Protein AF-A0A969L4G8-F1 (afdb_monomer)

Sequence (131 aa):
MILPHTLFGQEEKNPPKAENELELSNDSIFEKDDENYLFPFINHYAYYYDEDEYNEIKKNAAKGYLEKTYQSLYNYVMKFGPKNFQKDNYLLWRLAKMAEQLGYTGKAKAFYRLVIKHHPSGQDMSHRRPL

Radius of gyration: 28.17 Å; Cα contacts (8 Å, |Δi|>4): 99; chains: 1; bounding box: 82×66×55 Å

Secondary structure (DSSP, 8-state):
-------------PPP-----------------------TTTTT-SS---HHHHHHHHHHHHTT-HHHHHHHHHHHHTT--TTHHHHSHHHHHHHHHHHHHTT-HHHHHHHHHHHHHTS-TT--SS-----

pLDDT: mean 76.2, std 21.88, range [33.75, 97.69]

Structure (mmCIF, N/CA/C/O backbone):
data_AF-A0A969L4G8-F1
#
_entry.id   AF-A0A969L4G8-F1
#
loop_
_atom_site.group_PDB
_atom_site.id
_atom_site.type_symbol
_atom_site.label_atom_id
_atom_site.label_alt_id
_atom_site.label_comp_id
_atom_site.label_asym_id
_atom_site.label_entity_id
_atom_site.label_seq_id
_atom_site.pdbx_PDB_ins_code
_atom_site.Cartn_x
_atom_site.Cartn_y
_atom_site.Cartn_z
_atom_site.occupancy
_atom_site.B_iso_or_equiv
_atom_site.auth_seq_id
_atom_site.auth_comp_id
_atom_site.auth_asym_id
_atom_site.auth_atom_id
_atom_site.pdbx_PDB_model_num
ATOM 1 N N . MET A 1 1 ? 69.705 -54.015 14.947 1.00 39.62 1 MET A N 1
ATOM 2 C CA . MET A 1 1 ? 69.863 -52.570 15.235 1.00 39.62 1 MET A CA 1
ATOM 3 C C . MET A 1 1 ? 68.835 -52.242 16.314 1.00 39.62 1 MET A C 1
ATOM 5 O O . MET A 1 1 ? 67.664 -52.439 16.043 1.00 39.62 1 MET A O 1
ATOM 9 N N . ILE A 1 2 ? 69.189 -52.271 17.604 1.00 37.97 2 ILE A N 1
ATOM 10 C CA . ILE A 1 2 ? 69.700 -51.170 18.461 1.00 37.97 2 ILE A CA 1
ATOM 11 C C . ILE A 1 2 ? 68.723 -49.966 18.528 1.00 37.97 2 ILE A C 1
ATOM 13 O O . ILE A 1 2 ? 68.453 -49.346 17.507 1.00 37.97 2 ILE A O 1
ATOM 17 N N . LEU A 1 3 ? 68.208 -49.733 19.751 1.00 40.62 3 LEU A N 1
ATOM 18 C CA . LEU A 1 3 ? 67.239 -48.743 20.306 1.00 40.62 3 LEU A CA 1
ATOM 19 C C . LEU A 1 3 ? 67.791 -47.278 20.277 1.00 40.62 3 LEU A C 1
ATOM 21 O O . LEU A 1 3 ? 68.879 -47.140 19.717 1.00 40.62 3 LEU A O 1
ATOM 25 N N . PRO A 1 4 ? 67.247 -46.205 20.939 1.00 57.62 4 PRO A N 1
ATOM 26 C CA . PRO A 1 4 ? 66.004 -45.952 21.731 1.00 57.62 4 PRO A CA 1
ATOM 27 C C . PRO A 1 4 ? 65.342 -44.543 21.485 1.00 57.62 4 PRO A C 1
ATOM 29 O O . PRO A 1 4 ? 65.847 -43.748 20.704 1.00 57.62 4 PRO A O 1
ATOM 32 N N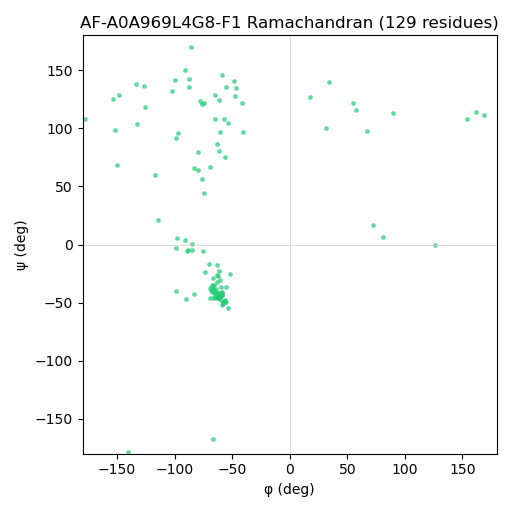 . HIS A 1 5 ? 64.229 -44.186 22.160 1.00 46.78 5 HIS A N 1
ATOM 33 C CA . HIS A 1 5 ? 64.174 -43.066 23.144 1.00 46.78 5 HIS A CA 1
ATOM 34 C C . HIS A 1 5 ? 62.778 -42.901 23.810 1.00 46.78 5 HIS A C 1
ATOM 36 O O . HIS A 1 5 ? 61.775 -42.563 23.198 1.00 46.78 5 HIS A O 1
ATOM 42 N N . THR A 1 6 ? 62.751 -43.290 25.081 1.00 48.50 6 THR A N 1
ATOM 43 C CA . THR A 1 6 ? 62.253 -42.652 26.317 1.00 48.50 6 THR A CA 1
ATOM 44 C C . THR A 1 6 ? 61.256 -41.466 26.311 1.00 48.50 6 THR A C 1
ATOM 46 O O . THR A 1 6 ? 61.553 -40.406 25.780 1.00 48.50 6 THR A O 1
ATOM 49 N N . LEU A 1 7 ? 60.163 -41.690 27.074 1.00 39.91 7 LEU A N 1
ATOM 50 C CA . LEU A 1 7 ? 59.369 -40.860 28.022 1.00 39.91 7 LEU A CA 1
ATOM 51 C C . LEU A 1 7 ? 59.157 -39.343 27.830 1.00 39.91 7 LEU A C 1
ATOM 53 O O . LEU A 1 7 ? 60.105 -38.597 27.648 1.00 39.91 7 LEU A O 1
ATOM 57 N N . PHE A 1 8 ? 57.918 -38.917 28.131 1.00 41.38 8 PHE A N 1
ATOM 58 C CA . PHE A 1 8 ? 57.451 -37.927 29.144 1.00 41.38 8 PHE A CA 1
ATOM 59 C C . PHE A 1 8 ? 56.021 -37.530 28.697 1.00 41.38 8 PHE A C 1
ATOM 61 O O . PHE A 1 8 ? 55.841 -37.088 27.573 1.00 41.38 8 PHE A O 1
ATOM 68 N N . GLY A 1 9 ? 54.922 -37.823 29.397 1.00 33.75 9 GLY A N 1
ATOM 69 C CA . GLY A 1 9 ? 54.601 -37.425 30.764 1.00 33.75 9 GLY A CA 1
ATOM 70 C C . GLY A 1 9 ? 53.867 -36.077 30.736 1.00 33.75 9 GLY A C 1
ATOM 71 O O . GLY A 1 9 ? 54.492 -35.097 30.359 1.00 33.75 9 GLY A O 1
ATOM 72 N N . GLN A 1 10 ? 52.580 -36.058 31.116 1.00 44.78 10 GLN A N 1
ATOM 73 C CA . GLN A 1 10 ? 51.889 -35.097 32.010 1.00 44.78 10 GLN A CA 1
ATOM 74 C C . GLN A 1 10 ? 50.382 -35.024 31.687 1.00 44.78 10 GLN A C 1
ATOM 76 O O . GLN A 1 10 ? 49.953 -34.496 30.666 1.00 44.78 10 GLN A O 1
ATOM 81 N N . GLU A 1 11 ? 49.591 -35.587 32.598 1.00 50.38 11 GLU A N 1
ATOM 82 C CA . GLU A 1 11 ? 48.168 -35.319 32.785 1.00 50.38 11 GLU A CA 1
ATOM 83 C C . GLU A 1 11 ? 48.041 -33.963 33.489 1.00 50.38 11 GLU A C 1
ATOM 85 O O . GLU A 1 11 ? 48.568 -33.802 34.590 1.00 50.38 11 GLU A O 1
ATOM 90 N N . GLU A 1 12 ? 47.352 -32.989 32.885 1.00 44.91 12 GLU A N 1
ATOM 91 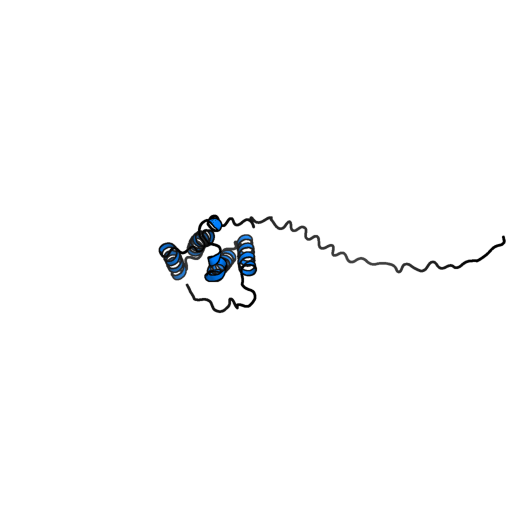C CA . GLU A 1 12 ? 46.972 -31.760 33.586 1.00 44.91 12 GLU A CA 1
ATOM 92 C C . GLU A 1 12 ? 45.494 -31.387 33.373 1.00 44.91 12 GLU A C 1
ATOM 94 O O . GLU A 1 12 ? 45.090 -30.841 32.353 1.00 44.91 12 GLU A O 1
ATOM 99 N N . LYS A 1 13 ? 44.727 -31.669 34.436 1.00 38.44 13 LYS A N 1
ATOM 100 C CA . LYS A 1 13 ? 43.861 -30.737 35.183 1.00 38.44 13 LYS A CA 1
ATOM 101 C C . LYS A 1 13 ? 42.631 -30.165 34.466 1.00 38.44 13 LYS A C 1
ATOM 103 O O . LYS A 1 13 ? 42.647 -29.100 33.861 1.00 38.44 13 LYS A O 1
ATOM 108 N N . ASN A 1 14 ? 41.505 -30.814 34.748 1.00 42.16 14 ASN A N 1
ATOM 109 C CA . ASN A 1 14 ? 40.169 -30.219 34.738 1.00 42.16 14 ASN A CA 1
ATOM 110 C C . ASN A 1 14 ? 40.057 -29.131 35.837 1.00 42.16 14 ASN A C 1
ATOM 112 O O . ASN A 1 14 ? 40.330 -29.449 36.999 1.00 42.16 14 ASN A O 1
ATOM 116 N N . PRO A 1 15 ? 39.599 -27.898 35.553 1.00 50.31 15 PRO A N 1
ATOM 117 C CA . PRO A 1 15 ? 38.953 -27.056 36.556 1.00 50.31 15 PRO A CA 1
ATOM 118 C C . PRO A 1 15 ? 37.430 -27.338 36.612 1.00 50.31 15 PRO A C 1
ATOM 120 O O . PRO A 1 15 ? 36.812 -27.586 35.576 1.00 50.31 15 PRO A O 1
ATOM 123 N N . PRO A 1 16 ? 36.799 -27.320 37.803 1.00 45.53 16 PRO A N 1
ATOM 124 C CA . PRO A 1 16 ? 35.397 -27.691 37.975 1.00 45.53 16 PRO A CA 1
ATOM 125 C C . PRO A 1 16 ? 34.418 -26.507 37.850 1.00 45.53 16 PRO A C 1
ATOM 127 O O . PRO A 1 16 ? 34.723 -25.398 38.273 1.00 45.53 16 PRO A O 1
ATOM 130 N N . LYS A 1 17 ? 33.205 -26.851 37.379 1.00 43.00 17 LYS A N 1
ATOM 131 C CA . LYS A 1 17 ? 31.860 -26.319 37.709 1.00 43.00 17 LYS A CA 1
ATOM 132 C C . LYS A 1 17 ? 31.586 -24.808 37.578 1.00 43.00 17 LYS A C 1
ATOM 134 O O . LYS A 1 17 ? 32.091 -24.013 38.357 1.00 43.00 17 LYS A O 1
ATOM 139 N N . ALA A 1 18 ? 30.594 -24.449 36.758 1.00 39.06 18 ALA A N 1
ATOM 140 C CA . ALA A 1 18 ? 29.206 -24.282 37.224 1.00 39.06 18 ALA A CA 1
ATOM 141 C C . ALA A 1 18 ? 28.320 -23.608 36.148 1.00 39.06 18 ALA A C 1
ATOM 143 O O . ALA A 1 18 ? 28.517 -22.448 35.808 1.00 39.06 18 ALA A O 1
ATOM 144 N N . GLU A 1 19 ? 27.375 -24.377 35.600 1.00 48.28 19 GLU A N 1
ATOM 145 C CA . GLU A 1 19 ? 25.928 -24.081 35.583 1.00 48.28 19 GLU A CA 1
ATOM 146 C C . GLU A 1 19 ? 25.538 -22.589 35.525 1.00 48.28 19 GLU A C 1
ATOM 148 O O . GLU A 1 19 ? 25.511 -21.903 36.541 1.00 48.28 19 GLU A O 1
ATOM 153 N N . ASN A 1 20 ? 25.182 -22.123 34.325 1.00 41.06 20 ASN A N 1
ATOM 154 C CA . ASN A 1 20 ? 24.041 -21.236 34.097 1.00 41.06 20 ASN A CA 1
ATOM 155 C C . ASN A 1 20 ? 23.526 -21.490 32.681 1.00 41.06 20 ASN A C 1
ATOM 157 O O . ASN A 1 20 ? 24.083 -21.027 31.685 1.00 41.06 20 ASN A O 1
ATOM 161 N N . GLU A 1 21 ? 22.475 -22.299 32.640 1.00 50.91 21 GLU A N 1
ATOM 162 C CA . GLU A 1 21 ? 21.576 -22.479 31.517 1.00 50.91 21 GLU A CA 1
ATOM 163 C C . GLU A 1 21 ? 21.131 -21.124 30.962 1.00 50.91 21 GLU A C 1
ATOM 165 O O . GLU A 1 21 ? 20.610 -20.269 31.674 1.00 50.91 21 GLU A O 1
ATOM 170 N N . LEU A 1 22 ? 21.300 -20.970 29.658 1.00 44.62 22 LEU A N 1
ATOM 171 C CA . LEU A 1 22 ? 20.379 -20.250 28.792 1.00 44.62 22 LEU A CA 1
ATOM 172 C C . LEU A 1 22 ? 20.511 -20.930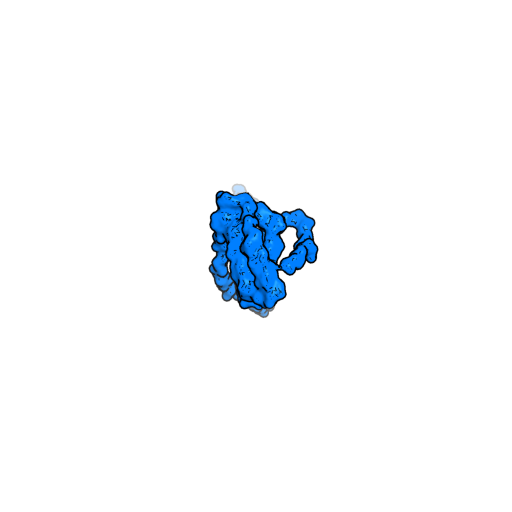 27.433 1.00 44.62 22 LEU A C 1
ATOM 174 O O . LEU A 1 22 ? 21.043 -20.381 26.470 1.00 44.62 22 LEU A O 1
ATOM 178 N N . GLU A 1 23 ? 20.046 -22.180 27.373 1.00 45.50 23 GLU A N 1
ATOM 179 C CA . GLU A 1 23 ? 19.538 -22.693 26.110 1.00 45.50 23 GLU A CA 1
ATOM 180 C C . GLU A 1 23 ? 18.375 -21.775 25.738 1.00 45.50 23 GLU A C 1
ATOM 182 O O . GLU A 1 23 ? 17.263 -21.903 26.254 1.00 45.50 23 GLU A O 1
ATOM 187 N N . LEU A 1 24 ? 18.646 -20.778 24.888 1.00 44.69 24 LEU A N 1
ATOM 188 C CA . LEU A 1 24 ? 17.590 -20.100 24.158 1.00 44.69 24 LEU A CA 1
ATOM 189 C C . LEU A 1 24 ? 16.955 -21.156 23.254 1.00 44.69 24 LEU A C 1
ATOM 191 O O . LEU A 1 24 ? 17.325 -21.323 22.091 1.00 44.69 24 LEU A O 1
ATOM 195 N N . SER A 1 25 ? 15.985 -21.867 23.818 1.00 48.62 25 SER A N 1
ATOM 196 C CA . SER A 1 25 ? 14.925 -22.533 23.089 1.00 48.62 25 SER A CA 1
ATOM 197 C C . SER A 1 25 ? 14.144 -21.444 22.358 1.00 48.62 25 SER A C 1
ATOM 199 O O . SER A 1 25 ? 13.084 -20.990 22.772 1.00 48.62 25 SER A O 1
ATOM 201 N N . ASN A 1 26 ? 14.681 -21.003 21.221 1.00 51.50 26 ASN A N 1
ATOM 202 C CA . ASN A 1 26 ? 13.924 -20.262 20.220 1.00 51.50 26 ASN A CA 1
ATOM 203 C C . ASN A 1 26 ? 12.986 -21.221 19.465 1.00 51.50 26 ASN A C 1
ATOM 205 O O . ASN A 1 26 ? 12.834 -21.122 18.251 1.00 51.50 26 ASN A O 1
ATOM 209 N N . ASP A 1 27 ? 12.304 -22.104 20.199 1.00 46.25 27 ASP A N 1
ATOM 210 C CA . ASP A 1 27 ? 11.060 -22.749 19.785 1.00 46.25 27 ASP A CA 1
ATOM 211 C C . ASP A 1 27 ? 9.927 -21.723 19.927 1.00 46.25 27 ASP A C 1
ATOM 213 O O . ASP A 1 27 ? 8.920 -21.896 20.604 1.00 46.25 27 ASP A O 1
ATOM 217 N N . SER A 1 28 ? 10.095 -20.593 19.254 1.00 48.25 28 SER A N 1
ATOM 218 C CA . SER A 1 28 ? 8.961 -20.006 18.577 1.00 48.25 28 SER A CA 1
ATOM 219 C C . SER A 1 28 ? 9.116 -20.480 17.154 1.00 48.25 28 SER A C 1
ATOM 221 O O . SER A 1 28 ? 9.887 -19.916 16.380 1.00 48.25 28 SER A O 1
ATOM 223 N N . ILE A 1 29 ? 8.406 -21.569 16.852 1.00 48.91 29 ILE A N 1
ATOM 224 C CA . ILE A 1 29 ? 7.893 -21.854 15.519 1.00 48.91 29 ILE A CA 1
ATOM 225 C C . ILE A 1 29 ? 7.399 -20.502 15.022 1.00 48.91 29 ILE A C 1
ATOM 227 O O . ILE A 1 29 ? 6.338 -20.040 15.435 1.00 48.91 29 ILE A O 1
ATOM 231 N N . PHE A 1 30 ? 8.230 -19.797 14.252 1.00 48.16 30 PHE A N 1
ATOM 232 C CA . PHE A 1 30 ? 7.761 -18.656 13.502 1.00 48.16 30 PHE A CA 1
ATOM 233 C C . PHE A 1 30 ? 6.656 -19.276 12.681 1.00 48.16 30 PHE A C 1
ATOM 235 O O . PHE A 1 30 ? 6.941 -20.137 11.839 1.00 48.16 30 PHE A O 1
ATOM 242 N N . GLU A 1 31 ? 5.406 -18.954 13.034 1.00 48.25 31 GLU A N 1
ATOM 243 C CA . GLU A 1 31 ? 4.271 -19.262 12.190 1.00 48.25 31 GLU A CA 1
ATOM 244 C C . GLU A 1 31 ? 4.766 -18.932 10.799 1.00 48.25 31 GLU A C 1
ATOM 246 O O . GLU A 1 31 ? 5.348 -17.863 10.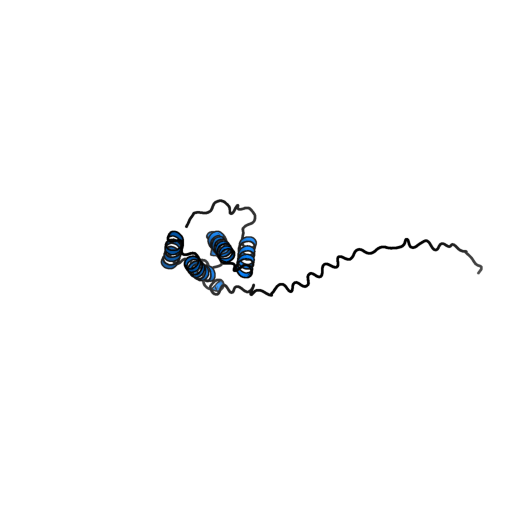567 1.00 48.25 31 GLU A O 1
ATOM 251 N N . LYS A 1 32 ? 4.722 -19.940 9.932 1.00 47.75 32 LYS A N 1
ATOM 252 C CA . LYS A 1 32 ? 5.074 -19.806 8.532 1.00 47.75 32 LYS A CA 1
ATOM 253 C C . LYS A 1 32 ? 3.957 -18.956 7.940 1.00 47.75 32 LYS A C 1
ATOM 255 O O . LYS A 1 32 ? 3.118 -19.464 7.207 1.00 47.75 32 LYS A O 1
ATOM 260 N N . ASP A 1 33 ? 3.906 -17.702 8.385 1.00 51.38 33 ASP A N 1
ATOM 261 C CA . ASP A 1 33 ? 3.059 -16.639 7.913 1.00 51.38 33 ASP A CA 1
ATOM 262 C C . ASP A 1 33 ? 3.190 -16.720 6.406 1.00 51.38 33 ASP A C 1
ATOM 264 O O . ASP A 1 33 ? 4.294 -16.936 5.902 1.00 51.38 33 ASP A O 1
ATOM 268 N N . ASP A 1 34 ? 2.068 -16.644 5.703 1.00 52.28 34 ASP A N 1
ATOM 269 C CA . ASP A 1 34 ? 1.981 -16.713 4.251 1.00 52.28 34 ASP A CA 1
ATOM 270 C C . ASP A 1 34 ? 2.859 -15.623 3.594 1.00 52.28 34 ASP A C 1
ATOM 272 O O . ASP A 1 34 ? 2.389 -14.600 3.107 1.00 52.28 34 ASP A O 1
ATOM 276 N N . GLU A 1 35 ? 4.177 -15.825 3.580 1.00 54.38 35 GLU A N 1
ATOM 277 C CA . GLU A 1 35 ? 5.190 -14.931 3.017 1.00 54.38 35 GLU A CA 1
ATOM 278 C C . GLU A 1 35 ? 5.187 -15.009 1.485 1.00 54.38 35 GLU A C 1
ATOM 280 O O . GLU A 1 35 ? 5.853 -14.228 0.803 1.00 54.38 35 GLU A O 1
ATOM 285 N N . ASN A 1 36 ? 4.384 -15.917 0.929 1.00 57.44 36 ASN A N 1
ATOM 286 C CA . ASN A 1 36 ? 4.137 -16.047 -0.494 1.00 57.44 36 ASN A CA 1
ATOM 287 C C . ASN A 1 36 ? 3.049 -15.064 -0.938 1.00 57.44 36 ASN A C 1
ATOM 289 O O . ASN A 1 36 ? 1.974 -15.463 -1.386 1.00 57.44 36 ASN A O 1
ATOM 293 N N . TYR A 1 37 ? 3.338 -13.764 -0.861 1.00 64.38 37 TYR A N 1
ATOM 294 C CA . TYR A 1 37 ? 2.550 -12.802 -1.625 1.00 64.38 37 TYR A CA 1
ATOM 295 C C . TYR A 1 37 ? 2.763 -13.065 -3.111 1.00 64.38 37 TYR A C 1
ATOM 297 O O . TYR A 1 37 ? 3.828 -12.797 -3.672 1.00 64.38 37 TYR A O 1
ATOM 305 N N . LEU A 1 38 ? 1.730 -13.599 -3.751 1.00 68.25 38 LEU A N 1
ATOM 306 C CA . LEU A 1 38 ? 1.667 -13.676 -5.197 1.00 68.25 38 LEU A CA 1
ATOM 307 C C . LEU A 1 38 ? 1.284 -12.291 -5.709 1.00 68.25 38 LEU A C 1
ATOM 309 O O . LEU A 1 38 ? 0.249 -11.757 -5.326 1.00 68.25 38 LEU A O 1
ATOM 313 N N . PHE A 1 39 ? 2.119 -11.724 -6.575 1.00 81.06 39 PHE A N 1
ATOM 314 C CA . PHE A 1 39 ? 1.794 -10.544 -7.372 1.00 81.06 39 PHE A CA 1
ATOM 315 C C . PHE A 1 39 ? 1.384 -11.039 -8.758 1.00 81.06 39 PHE A C 1
ATOM 317 O O . PHE A 1 39 ? 2.256 -11.236 -9.610 1.00 81.06 39 PHE A O 1
ATOM 324 N N . PRO A 1 40 ? 0.086 -11.290 -9.020 1.00 78.56 40 PRO A N 1
ATOM 325 C CA . PRO A 1 40 ? -0.334 -11.972 -10.243 1.00 78.56 40 PRO A CA 1
ATOM 326 C C . PRO A 1 40 ? 0.027 -11.161 -11.492 1.00 78.56 40 PRO A C 1
ATOM 328 O O . PRO A 1 40 ? 0.262 -11.713 -12.560 1.00 78.56 40 PRO A O 1
ATOM 331 N N . PHE A 1 41 ? 0.128 -9.840 -11.348 1.00 83.00 41 PHE A N 1
ATOM 332 C CA . PHE A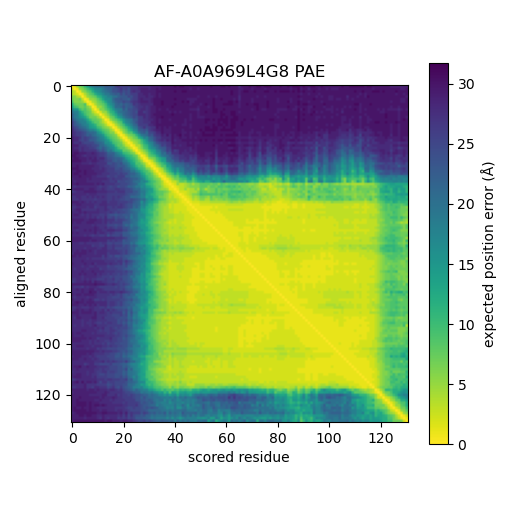 1 41 ? 0.319 -8.884 -12.435 1.00 83.00 41 PHE A CA 1
ATOM 333 C C . PHE A 1 41 ? 1.790 -8.620 -12.777 1.00 83.00 41 PHE A C 1
ATOM 335 O O . PHE A 1 41 ? 2.064 -7.967 -13.785 1.00 83.00 41 PHE A O 1
ATOM 342 N N . ILE A 1 42 ? 2.741 -9.177 -12.016 1.00 80.81 42 ILE A N 1
ATOM 343 C CA . ILE A 1 42 ? 4.174 -8.890 -12.186 1.00 80.81 42 ILE A CA 1
ATOM 344 C C . ILE A 1 42 ? 4.709 -9.276 -13.575 1.00 80.81 42 ILE A C 1
ATOM 346 O O . ILE A 1 42 ? 5.599 -8.616 -14.103 1.00 80.81 42 ILE A O 1
ATOM 350 N N . ASN A 1 43 ? 4.128 -10.308 -14.194 1.00 80.50 43 ASN A N 1
ATOM 351 C CA . ASN A 1 43 ? 4.493 -10.770 -15.537 1.00 80.50 43 ASN A CA 1
ATOM 352 C C . ASN A 1 43 ? 3.555 -10.247 -16.637 1.00 80.50 43 ASN A C 1
ATOM 354 O O . ASN A 1 43 ? 3.782 -10.526 -17.809 1.00 80.50 43 ASN A O 1
ATOM 358 N N . HIS A 1 44 ? 2.508 -9.502 -16.272 1.00 85.19 44 HIS A N 1
ATOM 359 C CA . HIS A 1 44 ? 1.499 -9.006 -17.210 1.00 85.19 44 HIS A CA 1
ATOM 360 C C . HIS A 1 44 ? 1.767 -7.556 -17.618 1.00 85.19 44 HIS A C 1
ATOM 362 O O . HIS A 1 44 ? 1.634 -7.210 -18.790 1.00 85.19 44 HIS A O 1
ATOM 368 N N . TYR A 1 45 ? 2.195 -6.712 -16.673 1.00 87.88 45 TYR A N 1
ATOM 369 C CA . TYR A 1 45 ? 2.456 -5.296 -16.924 1.00 87.88 45 TYR A CA 1
ATOM 370 C C . TYR A 1 45 ? 3.786 -4.869 -16.318 1.00 87.88 45 TYR A C 1
ATOM 372 O O . TYR A 1 45 ? 4.112 -5.194 -15.179 1.00 87.88 45 TYR A O 1
ATOM 380 N N . ALA A 1 46 ? 4.551 -4.065 -17.060 1.00 91.38 46 ALA A N 1
ATOM 381 C CA . ALA A 1 46 ? 5.785 -3.489 -16.532 1.00 91.38 46 ALA A CA 1
ATOM 382 C C . ALA A 1 46 ? 5.507 -2.495 -15.390 1.00 91.38 46 ALA A C 1
ATOM 384 O O . ALA A 1 46 ? 6.308 -2.376 -14.464 1.00 91.38 46 ALA A O 1
ATOM 385 N N . TYR A 1 47 ? 4.395 -1.766 -15.482 1.00 94.12 47 TYR A N 1
ATOM 386 C CA . TYR A 1 47 ? 3.944 -0.758 -14.530 1.00 94.12 47 TYR A CA 1
ATOM 387 C C . TYR A 1 47 ? 2.414 -0.749 -14.515 1.00 94.12 47 TYR A C 1
ATOM 389 O O . TYR A 1 47 ? 1.806 -0.659 -15.579 1.00 94.12 47 TYR A O 1
ATOM 397 N N . TYR A 1 48 ? 1.820 -0.844 -13.332 1.00 95.31 48 TYR A N 1
ATOM 398 C CA . TYR A 1 48 ? 0.384 -0.741 -13.106 1.00 95.31 48 TYR A CA 1
ATOM 399 C C . TYR A 1 48 ? 0.040 0.638 -12.549 1.00 95.31 48 TYR A C 1
ATOM 401 O O . TYR A 1 48 ? 0.681 1.103 -11.603 1.00 95.31 48 TYR A O 1
ATOM 409 N N . TYR A 1 49 ? -0.968 1.277 -13.129 1.00 95.69 49 TYR A N 1
ATOM 410 C CA . TYR A 1 49 ? -1.570 2.491 -12.600 1.00 95.69 49 TYR A CA 1
ATOM 411 C C . TYR A 1 49 ? -3.013 2.568 -13.074 1.00 95.69 49 TYR A C 1
ATOM 413 O O . TYR A 1 49 ? -3.269 2.505 -14.276 1.00 95.69 49 TYR A O 1
ATOM 421 N N . ASP A 1 50 ? -3.918 2.708 -12.117 1.00 96.88 50 ASP A N 1
ATOM 422 C CA . ASP A 1 50 ? -5.334 2.950 -12.342 1.00 96.88 50 ASP A CA 1
ATOM 423 C C . ASP A 1 50 ? -5.717 4.208 -11.556 1.00 96.88 50 ASP A C 1
ATOM 425 O O . ASP A 1 50 ? -5.527 4.280 -10.337 1.00 96.88 50 ASP A O 1
ATOM 429 N N . GLU A 1 51 ? -6.158 5.240 -12.275 1.00 96.31 51 GLU A N 1
ATOM 430 C CA . GLU A 1 51 ? -6.439 6.549 -11.689 1.00 96.31 51 GLU A CA 1
ATOM 431 C C . GLU A 1 51 ? -7.663 6.511 -10.767 1.00 96.31 51 GLU A C 1
ATOM 433 O O . GLU A 1 51 ? -7.650 7.148 -9.709 1.00 96.31 51 GLU A O 1
ATOM 438 N N . ASP A 1 52 ? -8.687 5.738 -11.122 1.00 97.50 52 ASP A N 1
ATOM 439 C CA . ASP A 1 52 ? -9.926 5.640 -10.355 1.00 97.50 52 ASP A CA 1
ATOM 440 C C . ASP A 1 52 ? -9.680 4.918 -9.026 1.00 97.50 52 ASP A C 1
ATOM 442 O O . ASP A 1 52 ? -10.044 5.435 -7.964 1.00 97.50 52 ASP A O 1
ATOM 446 N N . GLU A 1 53 ? -8.964 3.789 -9.053 1.00 96.88 53 GLU A N 1
ATOM 447 C CA . GLU A 1 53 ? -8.562 3.071 -7.837 1.00 96.88 53 GLU A CA 1
ATOM 448 C C . GLU A 1 53 ? -7.670 3.936 -6.942 1.00 96.88 53 GLU A C 1
ATOM 450 O O . GLU A 1 53 ? -7.840 3.984 -5.718 1.00 96.88 53 GLU A O 1
ATOM 455 N N . TYR A 1 54 ? -6.725 4.666 -7.539 1.00 96.62 54 TYR A N 1
ATOM 456 C CA . TYR A 1 54 ? -5.839 5.546 -6.787 1.00 96.62 54 TYR A CA 1
ATOM 457 C C . TYR A 1 54 ? -6.602 6.702 -6.123 1.00 96.62 54 TYR A C 1
ATOM 459 O O . TYR A 1 54 ? -6.365 7.035 -4.955 1.00 96.62 54 TYR A O 1
ATOM 467 N N . ASN A 1 55 ? -7.557 7.299 -6.835 1.00 96.62 55 ASN A N 1
ATOM 468 C CA . ASN A 1 55 ? -8.409 8.356 -6.302 1.00 96.62 55 ASN A CA 1
ATOM 469 C C . ASN A 1 55 ? -9.343 7.844 -5.199 1.00 96.62 55 ASN A C 1
ATOM 471 O O . ASN A 1 55 ? -9.570 8.552 -4.211 1.00 96.62 55 ASN A O 1
ATOM 475 N N . GLU A 1 56 ? -9.842 6.612 -5.307 1.00 96.44 56 GLU A N 1
ATOM 476 C CA . GLU A 1 56 ? -10.624 5.978 -4.247 1.00 96.44 56 GLU A CA 1
ATOM 477 C C . GLU A 1 56 ? -9.802 5.804 -2.962 1.00 96.44 56 GLU A C 1
ATOM 479 O O . GLU A 1 56 ? -10.267 6.175 -1.877 1.00 96.44 56 GLU A O 1
ATOM 484 N N . ILE A 1 57 ? -8.554 5.335 -3.074 1.00 97.25 57 ILE A N 1
A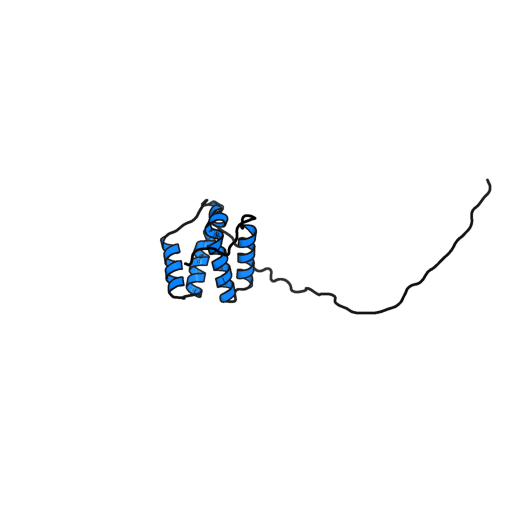TOM 485 C CA . ILE A 1 57 ? -7.631 5.221 -1.935 1.00 97.25 57 ILE A CA 1
ATOM 486 C C . ILE A 1 57 ? -7.452 6.579 -1.254 1.00 97.25 57 ILE A C 1
ATOM 488 O O . ILE A 1 57 ? -7.608 6.680 -0.035 1.00 97.25 57 ILE A O 1
ATOM 492 N N . LYS A 1 58 ? -7.179 7.639 -2.025 1.00 96.31 58 LYS A N 1
ATOM 493 C CA . LYS A 1 58 ? -7.028 9.002 -1.489 1.00 96.31 58 LYS A CA 1
ATOM 494 C C . LYS A 1 58 ? -8.289 9.487 -0.784 1.00 96.31 58 LYS A C 1
ATOM 496 O O . LYS A 1 58 ? -8.215 10.040 0.310 1.00 96.31 58 LYS A O 1
ATOM 501 N N . LYS A 1 59 ? -9.456 9.258 -1.385 1.00 96.88 59 LYS A N 1
ATOM 502 C CA . LYS A 1 59 ? -10.750 9.643 -0.814 1.00 96.88 59 LYS A CA 1
ATOM 503 C C . LYS A 1 59 ? -11.026 8.919 0.504 1.00 96.88 59 LYS A C 1
ATOM 505 O O . LYS A 1 59 ? -11.514 9.547 1.442 1.00 96.88 59 LYS A O 1
ATOM 510 N N . ASN A 1 60 ? -10.722 7.626 0.590 1.00 96.19 60 ASN A N 1
ATOM 511 C CA . ASN A 1 60 ? -10.874 6.846 1.820 1.00 96.19 60 ASN A CA 1
ATOM 512 C C . ASN A 1 60 ? -9.878 7.299 2.902 1.00 96.19 60 ASN A C 1
ATOM 514 O O . ASN A 1 60 ? -10.279 7.475 4.056 1.00 96.19 60 ASN A O 1
ATOM 518 N N . ALA A 1 61 ? -8.632 7.590 2.513 1.00 94.25 61 ALA A N 1
ATOM 519 C CA . ALA A 1 61 ? -7.597 8.099 3.408 1.00 94.25 61 ALA A CA 1
ATOM 520 C C . ALA A 1 61 ? -7.967 9.474 3.988 1.00 94.25 61 ALA A C 1
ATOM 522 O O . ALA A 1 61 ? -7.898 9.668 5.199 1.00 94.25 61 ALA A O 1
ATOM 523 N N . ALA A 1 62 ? -8.445 10.399 3.149 1.00 95.38 62 ALA A N 1
ATOM 524 C CA . ALA A 1 62 ? -8.866 11.739 3.565 1.00 95.38 62 ALA A CA 1
ATOM 525 C C . ALA A 1 62 ? -10.048 11.723 4.550 1.00 95.38 62 ALA A C 1
ATOM 527 O O . ALA A 1 62 ? -10.193 12.630 5.365 1.00 95.38 62 ALA A O 1
ATOM 528 N N . LYS A 1 63 ? -10.889 10.683 4.499 1.00 96.12 63 LYS A N 1
ATOM 529 C CA . LYS A 1 63 ? -12.002 10.473 5.438 1.00 96.12 63 LYS A CA 1
ATOM 530 C C . LYS A 1 63 ? -11.592 9.767 6.735 1.00 96.12 63 LYS A C 1
ATOM 532 O O . LYS A 1 63 ? -12.436 9.589 7.607 1.00 96.12 63 LYS A O 1
ATOM 537 N N . GLY A 1 64 ? -10.338 9.328 6.857 1.00 94.00 64 GLY A N 1
ATOM 538 C CA . GLY A 1 64 ? -9.849 8.583 8.019 1.00 94.00 64 GLY A CA 1
ATOM 539 C C . GLY A 1 64 ? -10.359 7.140 8.102 1.00 94.00 64 GLY A C 1
ATOM 540 O O . GLY A 1 64 ? -10.285 6.525 9.162 1.00 94.00 64 GLY A O 1
ATOM 541 N N . TYR A 1 65 ? -10.879 6.570 7.009 1.00 96.50 65 TYR A N 1
ATOM 542 C CA . TYR A 1 65 ? -11.382 5.194 7.003 1.00 96.50 65 TYR A CA 1
ATOM 543 C C . TYR A 1 65 ? -10.228 4.197 6.879 1.00 96.50 65 TYR A C 1
ATOM 545 O O . TYR A 1 65 ? -9.960 3.691 5.788 1.00 96.50 65 TYR A O 1
ATOM 553 N N . LEU A 1 66 ? -9.537 3.923 7.989 1.00 94.94 66 LEU A N 1
ATOM 554 C CA . LEU A 1 66 ? -8.307 3.124 8.012 1.00 94.94 66 LEU A CA 1
ATOM 555 C C . LEU A 1 66 ? -8.470 1.748 7.346 1.00 94.94 66 LEU A C 1
ATOM 557 O O . LEU A 1 66 ? -7.745 1.450 6.402 1.00 94.94 66 LEU A O 1
ATOM 561 N N . GLU A 1 67 ? -9.449 0.944 7.767 1.00 96.06 67 GLU A N 1
ATOM 562 C CA . GLU A 1 67 ? -9.678 -0.400 7.210 1.00 96.06 67 GLU A CA 1
ATOM 563 C C . GLU A 1 67 ? -10.024 -0.372 5.717 1.00 96.06 67 GLU A C 1
ATOM 565 O O . GLU A 1 67 ? -9.472 -1.142 4.933 1.00 96.06 67 GLU A O 1
ATOM 570 N N . LYS A 1 68 ? -10.893 0.555 5.293 1.00 96.94 68 LYS A N 1
ATOM 571 C CA . LYS A 1 68 ? -11.262 0.699 3.873 1.00 96.94 68 LYS A CA 1
ATOM 572 C C . LYS A 1 68 ? -10.077 1.149 3.029 1.00 96.94 68 LYS A C 1
ATOM 574 O O . LYS A 1 68 ? -9.888 0.661 1.916 1.00 96.94 68 LYS A O 1
ATOM 579 N N . THR A 1 69 ? -9.272 2.066 3.561 1.00 97.69 69 THR A N 1
ATOM 580 C CA . THR A 1 69 ? -8.046 2.532 2.907 1.00 97.69 69 THR A CA 1
ATOM 581 C C . THR A 1 69 ? -7.058 1.382 2.771 1.00 97.69 69 THR A C 1
ATOM 583 O O . THR A 1 69 ? -6.528 1.177 1.685 1.00 97.69 69 THR A O 1
ATOM 586 N N . TYR A 1 70 ? -6.874 0.589 3.830 1.00 97.38 70 TYR A N 1
ATOM 587 C CA . TYR A 1 70 ? -6.035 -0.604 3.815 1.00 97.38 70 TYR A CA 1
ATOM 588 C C . TYR A 1 70 ? -6.489 -1.606 2.749 1.00 97.38 70 TYR A C 1
ATOM 590 O O . TYR A 1 70 ? -5.673 -2.023 1.935 1.00 97.38 70 TYR A O 1
ATOM 598 N N . GLN A 1 71 ? -7.781 -1.950 2.703 1.00 97.00 71 GLN A N 1
ATOM 599 C CA . GLN A 1 71 ? -8.317 -2.890 1.711 1.00 97.00 71 GLN A CA 1
ATOM 600 C C . GLN A 1 71 ? -8.143 -2.379 0.274 1.00 97.00 71 GLN A C 1
ATOM 602 O O . GLN A 1 71 ? -7.670 -3.116 -0.590 1.00 97.00 71 GLN A O 1
ATOM 607 N N . SER A 1 72 ? -8.464 -1.106 0.025 1.00 97.31 72 SER A N 1
ATOM 608 C CA . SER A 1 72 ? -8.324 -0.492 -1.305 1.00 97.31 72 SER A CA 1
ATOM 609 C C . SER A 1 72 ? -6.855 -0.464 -1.744 1.00 97.31 72 SER A C 1
ATOM 611 O O . SER A 1 72 ? -6.516 -0.861 -2.857 1.00 97.31 72 SER A O 1
ATOM 613 N N . LEU A 1 73 ? -5.961 -0.059 -0.837 1.00 97.25 73 LEU A N 1
ATOM 614 C CA . LEU A 1 73 ? -4.525 -0.001 -1.091 1.00 97.25 73 LEU A CA 1
ATOM 615 C C . LEU A 1 73 ? -3.920 -1.394 -1.287 1.00 97.25 73 LEU A C 1
ATOM 617 O O . LEU A 1 73 ? -3.065 -1.562 -2.151 1.00 97.25 73 LEU A O 1
ATOM 621 N N . TYR A 1 74 ? -4.368 -2.392 -0.524 1.00 96.19 74 TYR A N 1
ATOM 622 C CA . TYR A 1 74 ? -3.947 -3.781 -0.691 1.00 96.19 74 TYR A CA 1
ATOM 623 C C . TYR A 1 74 ? -4.273 -4.277 -2.101 1.00 96.19 74 TYR A C 1
ATOM 625 O O . TYR A 1 74 ? -3.379 -4.738 -2.809 1.00 96.19 74 TYR A O 1
ATOM 633 N N . ASN A 1 75 ? -5.524 -4.107 -2.538 1.00 95.62 75 ASN A N 1
ATOM 634 C CA . ASN A 1 75 ? -5.972 -4.528 -3.866 1.00 95.62 75 ASN A CA 1
ATOM 635 C C . ASN A 1 75 ? -5.168 -3.855 -4.986 1.00 95.62 75 ASN A C 1
ATOM 637 O O . ASN A 1 75 ? -4.783 -4.517 -5.947 1.00 95.62 75 ASN A O 1
ATOM 641 N N . TYR A 1 76 ? -4.869 -2.565 -4.835 1.00 96.38 76 TYR A N 1
ATOM 642 C CA . TYR A 1 76 ? -4.049 -1.811 -5.781 1.00 96.38 76 TYR A CA 1
ATOM 643 C C . TYR A 1 76 ? -2.594 -2.309 -5.819 1.00 96.38 76 TYR A C 1
ATOM 645 O O . TYR A 1 76 ? -2.030 -2.542 -6.887 1.00 96.38 76 TYR A O 1
ATOM 653 N N . VAL A 1 77 ? -1.977 -2.531 -4.652 1.00 95.25 77 VAL A N 1
ATOM 654 C CA . VAL A 1 77 ? -0.580 -2.984 -4.539 1.00 95.25 77 VAL A CA 1
ATOM 655 C C . VAL A 1 77 ? -0.389 -4.409 -5.061 1.00 95.25 77 VAL A C 1
ATOM 657 O O . VAL A 1 77 ? 0.630 -4.699 -5.685 1.00 95.25 77 VAL A O 1
ATOM 660 N N . MET A 1 78 ? -1.364 -5.303 -4.880 1.00 93.81 78 MET A N 1
ATOM 661 C CA . MET A 1 78 ? -1.292 -6.670 -5.419 1.00 93.81 78 MET A CA 1
ATOM 662 C C . MET A 1 78 ? -1.252 -6.714 -6.957 1.00 93.81 78 MET A C 1
ATOM 664 O O . MET A 1 78 ? -0.817 -7.711 -7.537 1.00 93.81 78 MET A O 1
ATOM 668 N N . LYS A 1 79 ? -1.645 -5.626 -7.629 1.00 95.00 79 LYS A N 1
ATOM 669 C CA . LYS A 1 79 ? -1.579 -5.478 -9.090 1.00 95.00 79 LYS A CA 1
ATOM 670 C C . LYS A 1 79 ? -0.267 -4.862 -9.584 1.00 95.00 79 LYS A C 1
ATOM 672 O O . LYS A 1 79 ? -0.116 -4.636 -10.781 1.00 95.00 79 LYS A O 1
ATOM 677 N N . PHE A 1 80 ? 0.694 -4.595 -8.698 1.00 94.12 80 PHE A N 1
ATOM 678 C CA . PHE A 1 80 ? 1.974 -3.995 -9.070 1.00 94.12 80 PHE A CA 1
ATOM 679 C C . PHE A 1 80 ? 2.717 -4.782 -10.153 1.00 94.12 80 PHE A C 1
ATOM 681 O O . PHE A 1 80 ? 2.886 -6.000 -10.076 1.00 94.12 80 PHE A O 1
ATOM 688 N N . GLY A 1 81 ? 3.237 -4.034 -11.126 1.00 93.06 81 GLY A N 1
ATOM 689 C CA . GLY A 1 81 ? 4.271 -4.496 -12.040 1.00 93.06 81 GLY A CA 1
ATOM 690 C C . GLY A 1 81 ? 5.680 -4.292 -11.460 1.00 93.06 81 GLY A C 1
ATOM 691 O O . GLY A 1 81 ? 5.859 -3.562 -10.478 1.00 93.06 81 GLY A O 1
ATOM 692 N N . PRO A 1 82 ? 6.728 -4.855 -12.088 1.00 90.69 82 PRO A N 1
ATOM 693 C CA . PRO A 1 82 ? 8.108 -4.754 -11.610 1.00 90.69 82 PRO A CA 1
ATOM 694 C C . PRO A 1 82 ? 8.592 -3.311 -11.401 1.00 90.69 82 PRO A C 1
ATOM 696 O O . PRO A 1 82 ? 9.315 -3.029 -10.445 1.00 90.69 82 PRO A O 1
ATOM 699 N N . LYS A 1 83 ? 8.180 -2.365 -12.261 1.00 91.75 83 LYS A N 1
ATOM 700 C CA . LYS A 1 83 ? 8.592 -0.954 -12.152 1.00 91.75 83 LYS A CA 1
ATOM 701 C C . LYS A 1 83 ? 7.906 -0.225 -10.992 1.00 91.75 83 LYS A C 1
ATOM 703 O O . LYS A 1 83 ? 8.471 0.755 -10.502 1.00 91.75 83 LYS A O 1
ATOM 708 N N . ASN A 1 84 ? 6.735 -0.676 -10.526 1.00 94.00 84 ASN A N 1
ATOM 709 C CA . ASN A 1 84 ? 6.075 -0.077 -9.360 1.00 94.00 84 ASN A CA 1
ATOM 710 C C . ASN A 1 84 ? 6.912 -0.267 -8.095 1.00 94.00 84 ASN A C 1
ATOM 712 O O . ASN A 1 84 ? 7.038 0.667 -7.316 1.00 94.00 84 ASN A O 1
ATOM 716 N N . PHE A 1 85 ? 7.566 -1.417 -7.916 1.00 89.81 85 PHE A N 1
ATOM 717 C CA . PHE A 1 85 ? 8.421 -1.655 -6.746 1.00 89.81 85 PHE A CA 1
ATOM 718 C C . PHE A 1 85 ? 9.599 -0.679 -6.639 1.00 89.81 85 PHE A C 1
ATOM 720 O O . PHE A 1 85 ? 10.104 -0.451 -5.547 1.00 89.81 85 PHE A O 1
ATOM 727 N N . GLN A 1 86 ? 10.015 -0.066 -7.750 1.00 88.19 86 GLN A N 1
ATOM 728 C CA . GLN A 1 86 ? 11.051 0.969 -7.756 1.00 88.19 86 GLN A CA 1
ATOM 729 C C . GLN A 1 86 ? 10.451 2.372 -7.575 1.00 88.19 86 GLN A C 1
ATOM 731 O O . GLN A 1 86 ? 10.938 3.163 -6.768 1.00 88.19 86 GLN A O 1
ATOM 736 N N . LYS A 1 87 ? 9.382 2.692 -8.317 1.00 89.88 87 LYS A N 1
ATOM 737 C CA . LYS A 1 87 ? 8.790 4.043 -8.363 1.00 89.88 87 LYS A CA 1
ATOM 738 C C . LYS A 1 87 ? 7.822 4.325 -7.210 1.00 89.88 87 LYS A C 1
ATOM 740 O O . LYS A 1 87 ? 7.885 5.379 -6.581 1.00 89.88 87 LYS A O 1
ATOM 745 N N . ASP A 1 88 ? 6.989 3.344 -6.893 1.00 93.50 88 ASP A N 1
ATOM 746 C CA . ASP A 1 88 ? 5.844 3.435 -5.987 1.00 93.50 88 ASP A CA 1
ATOM 747 C C . ASP A 1 88 ? 6.018 2.592 -4.716 1.00 93.50 88 ASP A C 1
ATOM 749 O O . ASP A 1 88 ? 5.047 2.296 -4.021 1.00 93.50 88 ASP A O 1
ATOM 753 N N . ASN A 1 89 ? 7.262 2.252 -4.352 1.00 91.00 89 ASN A N 1
ATOM 754 C CA . ASN A 1 89 ? 7.583 1.496 -3.129 1.00 91.00 89 ASN A CA 1
ATOM 755 C C . ASN A 1 89 ? 6.959 2.108 -1.853 1.00 91.00 89 ASN A C 1
ATOM 757 O O . ASN A 1 89 ? 6.680 1.436 -0.865 1.00 91.00 89 ASN A O 1
ATOM 761 N N . TYR A 1 90 ? 6.690 3.412 -1.874 1.00 92.12 90 TYR A N 1
ATOM 762 C CA . TYR A 1 90 ? 6.052 4.125 -0.771 1.00 92.12 90 TYR A CA 1
ATOM 763 C C . TYR A 1 90 ? 4.598 3.709 -0.519 1.00 92.12 90 TYR A C 1
ATOM 765 O O . TYR A 1 90 ? 4.144 3.780 0.621 1.00 92.12 90 TYR A O 1
ATOM 773 N N . LEU A 1 91 ? 3.866 3.265 -1.546 1.00 94.94 91 LEU A N 1
ATOM 774 C CA . LEU A 1 91 ? 2.515 2.723 -1.385 1.00 94.94 91 LEU A CA 1
ATOM 775 C C . LEU A 1 91 ? 2.559 1.382 -0.651 1.00 94.94 91 LEU A C 1
ATOM 777 O O . LEU A 1 91 ? 1.752 1.149 0.245 1.00 94.94 91 LEU A O 1
ATOM 781 N N . LEU A 1 92 ? 3.560 0.551 -0.950 1.00 94.00 92 LEU A N 1
ATOM 782 C CA . LEU A 1 92 ? 3.811 -0.693 -0.227 1.00 94.00 92 LEU A CA 1
ATOM 783 C C . LEU A 1 92 ? 4.229 -0.428 1.232 1.00 94.00 92 LEU A C 1
ATOM 785 O O . LEU A 1 92 ? 3.744 -1.092 2.145 1.00 94.00 92 LEU A O 1
ATOM 789 N N . TRP A 1 93 ? 5.053 0.595 1.479 1.00 94.31 93 TRP A N 1
ATOM 790 C CA . TRP A 1 93 ? 5.381 1.037 2.842 1.00 94.31 93 TRP A CA 1
ATOM 791 C C . TRP A 1 93 ? 4.150 1.511 3.620 1.00 94.31 93 TRP A C 1
ATOM 793 O O . TRP A 1 93 ? 3.961 1.145 4.780 1.00 94.31 93 TRP A O 1
ATOM 803 N N . ARG A 1 94 ? 3.279 2.299 2.983 1.00 94.94 94 ARG A N 1
ATOM 804 C CA . ARG A 1 94 ? 2.011 2.732 3.584 1.00 94.94 94 ARG A CA 1
ATOM 805 C C . ARG A 1 94 ? 1.105 1.557 3.914 1.00 94.94 94 ARG A C 1
ATOM 807 O O . ARG A 1 94 ? 0.536 1.532 5.000 1.00 94.94 94 ARG A O 1
ATOM 814 N N . LEU A 1 95 ? 1.016 0.580 3.016 1.00 96.31 95 LEU A N 1
ATOM 815 C CA . LEU A 1 95 ? 0.259 -0.644 3.248 1.00 96.31 95 LEU A CA 1
ATOM 816 C C . LEU A 1 95 ? 0.782 -1.398 4.478 1.00 96.31 95 LEU A C 1
ATOM 818 O O . LEU A 1 95 ? -0.010 -1.821 5.317 1.00 96.31 95 LEU A O 1
ATOM 822 N N . ALA A 1 96 ? 2.106 -1.503 4.620 1.00 95.38 96 ALA A N 1
ATOM 823 C CA . ALA A 1 96 ? 2.741 -2.114 5.785 1.00 95.38 96 ALA A CA 1
ATOM 824 C C . ALA A 1 96 ? 2.414 -1.367 7.089 1.00 95.38 96 ALA A C 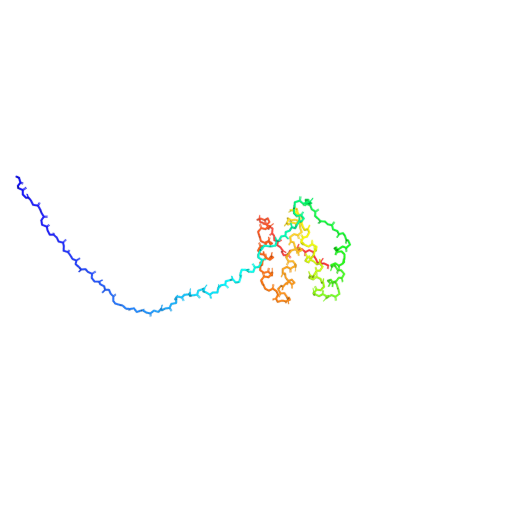1
ATOM 826 O O . ALA A 1 96 ? 2.032 -1.991 8.077 1.00 95.38 96 ALA A O 1
ATOM 827 N N . LYS A 1 97 ? 2.485 -0.029 7.075 1.00 95.75 97 LYS A N 1
ATOM 828 C CA . LYS A 1 97 ? 2.124 0.817 8.225 1.00 95.75 97 LYS A CA 1
ATOM 829 C C . LYS A 1 97 ? 0.655 0.670 8.618 1.00 95.75 97 LYS A C 1
ATOM 831 O O . LYS A 1 97 ? 0.357 0.538 9.799 1.00 95.75 97 LYS A O 1
ATOM 836 N N . MET A 1 98 ? -0.258 0.634 7.649 1.00 96.50 98 MET A N 1
ATOM 837 C CA . MET A 1 98 ? -1.682 0.412 7.923 1.00 96.50 98 MET A CA 1
ATOM 838 C C . MET A 1 98 ? -1.942 -0.995 8.474 1.00 96.50 98 MET A C 1
ATOM 840 O O . MET A 1 98 ? -2.720 -1.142 9.411 1.00 96.50 98 MET A O 1
ATOM 844 N N . ALA A 1 99 ? -1.262 -2.022 7.950 1.00 96.00 99 ALA A N 1
ATOM 845 C CA . ALA A 1 99 ? -1.342 -3.380 8.490 1.00 96.00 99 ALA A CA 1
ATOM 846 C C . ALA A 1 99 ? -0.895 -3.432 9.962 1.00 96.00 99 ALA A C 1
ATOM 848 O O . ALA A 1 99 ? -1.559 -4.057 10.782 1.00 96.00 99 ALA A O 1
ATOM 849 N N . GLU A 1 100 ? 0.197 -2.740 10.299 1.00 95.50 100 GLU A N 1
ATOM 850 C CA . GLU A 1 100 ? 0.709 -2.611 11.669 1.00 95.50 100 GLU A CA 1
ATOM 851 C C . GLU A 1 100 ? -0.305 -1.915 12.589 1.00 95.50 100 GLU A C 1
ATOM 853 O O . GLU A 1 100 ? -0.597 -2.426 13.668 1.00 95.50 100 GLU A O 1
ATOM 858 N N . GLN A 1 101 ? -0.906 -0.807 12.142 1.00 95.88 101 GLN A N 1
ATOM 859 C CA . GLN A 1 101 ? -1.932 -0.081 12.903 1.00 95.88 101 GLN A CA 1
ATOM 860 C C . GLN A 1 101 ? -3.198 -0.910 13.158 1.00 95.88 101 GLN A C 1
ATOM 862 O O . GLN A 1 101 ? -3.840 -0.738 14.190 1.00 95.88 101 GLN A O 1
ATOM 867 N N . LEU A 1 102 ? -3.551 -1.805 12.233 1.00 96.12 102 LEU A N 1
ATOM 868 C CA . LEU A 1 102 ? -4.698 -2.711 12.350 1.00 96.12 102 LEU A CA 1
ATOM 869 C C . LEU A 1 102 ? -4.382 -3.997 13.136 1.00 96.12 102 LEU A C 1
ATOM 871 O O . LEU A 1 102 ? -5.252 -4.849 13.291 1.00 96.12 102 LEU A O 1
ATOM 875 N N . GLY A 1 103 ? -3.148 -4.164 13.623 1.00 94.38 103 GLY A N 1
ATOM 876 C CA . GLY A 1 103 ? -2.728 -5.350 14.372 1.00 94.38 103 GLY A CA 1
ATOM 877 C C . GLY A 1 103 ? -2.369 -6.564 13.507 1.00 94.38 103 GLY A C 1
ATOM 878 O O . GLY A 1 103 ? -2.072 -7.627 14.044 1.00 94.38 103 GLY A O 1
ATOM 879 N N . TYR A 1 104 ? -2.325 -6.428 12.177 1.00 94.44 104 TYR A N 1
ATOM 880 C CA . TYR A 1 104 ? -1.885 -7.480 11.253 1.00 94.44 104 TYR A CA 1
ATOM 881 C C . TYR A 1 104 ? -0.351 -7.562 11.194 1.00 94.44 104 TYR A C 1
ATOM 883 O O . TYR A 1 104 ? 0.272 -7.307 10.160 1.00 94.44 104 TYR A O 1
ATOM 891 N N . THR A 1 105 ? 0.276 -7.907 12.317 1.00 91.31 105 THR A N 1
ATOM 892 C CA . THR A 1 105 ? 1.736 -7.885 12.511 1.00 91.31 105 THR A CA 1
ATOM 893 C C . THR A 1 105 ? 2.506 -8.774 11.535 1.00 91.31 105 THR A C 1
ATOM 895 O O . THR A 1 105 ? 3.507 -8.311 10.983 1.00 91.31 105 THR A O 1
ATOM 898 N N . GLY A 1 106 ? 2.048 -10.001 11.262 1.00 89.12 106 GLY A N 1
AT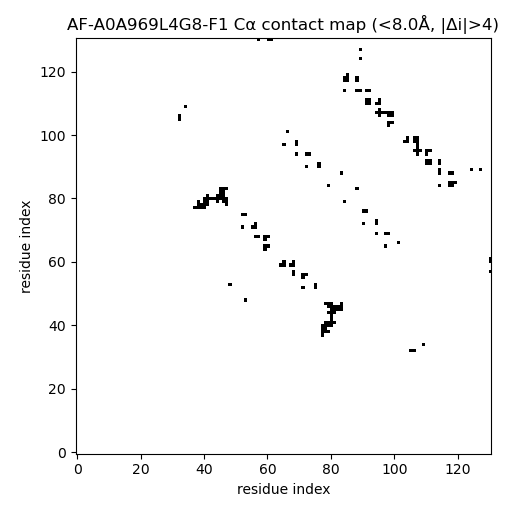OM 899 C CA . GLY A 1 106 ? 2.673 -10.888 10.265 1.00 89.12 106 GLY A CA 1
ATOM 900 C C . GLY A 1 106 ? 2.679 -10.260 8.866 1.00 89.12 106 GLY A C 1
ATOM 901 O O . GLY A 1 106 ? 3.727 -10.118 8.226 1.00 89.12 106 GLY A O 1
ATOM 902 N N . LYS A 1 107 ? 1.524 -9.728 8.438 1.00 90.25 107 LYS A N 1
ATOM 903 C CA . LYS A 1 107 ? 1.394 -9.039 7.144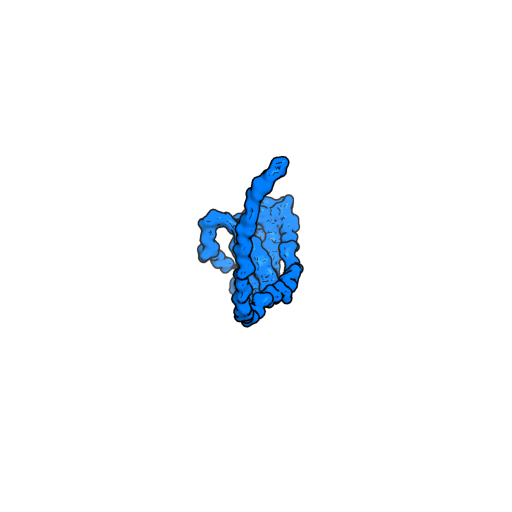 1.00 90.25 107 LYS A CA 1
ATOM 904 C C . LYS A 1 107 ? 2.279 -7.800 7.059 1.00 90.25 107 LYS A C 1
ATOM 906 O O . LYS A 1 107 ? 2.968 -7.612 6.058 1.00 90.25 107 LYS A O 1
ATOM 911 N N . ALA A 1 108 ? 2.290 -6.984 8.112 1.00 93.56 108 ALA A N 1
ATOM 912 C CA . ALA A 1 108 ? 3.119 -5.788 8.190 1.00 93.56 108 ALA A CA 1
ATOM 913 C C . ALA A 1 108 ? 4.606 -6.124 8.015 1.00 93.56 108 ALA A C 1
ATOM 915 O O . ALA A 1 108 ? 5.266 -5.543 7.153 1.00 93.56 108 ALA A O 1
ATOM 916 N N . LYS A 1 109 ? 5.119 -7.111 8.766 1.00 91.44 109 LYS A N 1
ATOM 917 C CA . LYS A 1 109 ? 6.510 -7.583 8.656 1.00 91.44 109 LYS A CA 1
ATOM 918 C C . LYS A 1 109 ? 6.846 -8.018 7.234 1.00 91.44 109 LYS A C 1
ATOM 920 O O . LYS A 1 109 ? 7.869 -7.602 6.692 1.00 91.44 109 LYS A O 1
ATOM 925 N N . ALA A 1 110 ? 5.986 -8.821 6.620 1.00 89.81 110 ALA A N 1
ATOM 926 C CA . ALA A 1 110 ? 6.227 -9.335 5.282 1.00 89.81 110 ALA A CA 1
ATOM 927 C C . ALA A 1 110 ? 6.211 -8.214 4.215 1.00 89.81 110 ALA A C 1
ATOM 929 O O . ALA A 1 110 ? 7.099 -8.171 3.360 1.00 89.81 110 ALA A O 1
ATOM 930 N N . PHE A 1 111 ? 5.312 -7.226 4.317 1.00 92.50 111 PHE A N 1
ATOM 931 C CA . PHE A 1 111 ? 5.354 -6.041 3.450 1.00 92.50 111 PHE A CA 1
ATOM 932 C C . PHE A 1 111 ? 6.603 -5.182 3.679 1.00 92.50 111 PHE A C 1
ATOM 934 O O . PHE A 1 111 ? 7.226 -4.755 2.709 1.00 92.50 111 PHE A O 1
ATOM 941 N N . TYR A 1 112 ? 7.028 -4.967 4.927 1.00 93.31 112 TYR A N 1
ATOM 942 C CA . TYR A 1 112 ? 8.263 -4.227 5.211 1.00 93.31 112 TYR A CA 1
ATOM 943 C C . TYR A 1 112 ? 9.497 -4.898 4.603 1.00 93.31 112 TYR A C 1
ATOM 945 O O . TYR A 1 112 ? 10.336 -4.216 4.015 1.00 93.31 112 TYR A O 1
ATOM 953 N N . ARG A 1 113 ? 9.596 -6.230 4.682 1.00 90.31 113 ARG A N 1
ATOM 954 C CA . ARG A 1 113 ? 10.685 -6.980 4.037 1.00 90.31 113 ARG A CA 1
ATOM 955 C C . ARG A 1 113 ? 10.708 -6.754 2.527 1.00 90.31 113 ARG A C 1
ATOM 957 O O . ARG A 1 113 ? 11.784 -6.540 1.973 1.00 90.31 113 ARG A O 1
ATOM 964 N N . LEU A 1 114 ? 9.545 -6.746 1.871 1.00 89.69 114 LEU A N 1
ATOM 965 C CA . LEU A 1 114 ? 9.447 -6.432 0.442 1.00 89.69 114 LEU A CA 1
ATOM 966 C C . LEU A 1 114 ? 9.911 -5.002 0.144 1.00 89.69 114 LEU A C 1
ATOM 968 O O . LEU A 1 114 ? 10.701 -4.810 -0.779 1.00 89.69 114 LEU A O 1
ATOM 972 N N . VAL A 1 115 ? 9.492 -4.017 0.947 1.00 90.88 115 VAL A N 1
ATOM 973 C CA . VAL A 1 115 ? 9.940 -2.624 0.777 1.00 90.88 115 VAL A CA 1
ATOM 974 C C . VAL A 1 115 ? 11.459 -2.538 0.803 1.00 90.88 115 VAL A C 1
ATOM 976 O O . VAL A 1 115 ? 12.037 -1.933 -0.097 1.00 90.88 115 VAL A O 1
ATOM 979 N N . ILE A 1 116 ? 12.093 -3.154 1.804 1.00 88.44 116 ILE A N 1
ATOM 980 C CA . ILE A 1 116 ? 13.549 -3.134 1.991 1.00 88.44 116 ILE A CA 1
ATOM 981 C C . ILE A 1 116 ? 14.252 -3.864 0.842 1.00 88.44 116 ILE A C 1
ATOM 983 O O . ILE A 1 116 ? 15.205 -3.337 0.276 1.00 88.44 116 ILE A O 1
ATOM 987 N N . LYS A 1 117 ? 13.760 -5.045 0.449 1.00 84.81 117 LYS A N 1
ATOM 988 C CA . LYS A 1 117 ? 14.334 -5.848 -0.643 1.00 84.81 117 LYS A CA 1
ATOM 989 C C . LYS A 1 117 ? 14.340 -5.107 -1.981 1.00 84.81 117 LYS A C 1
ATOM 991 O O . LYS A 1 117 ? 15.264 -5.274 -2.770 1.00 84.81 117 LYS A O 1
ATOM 996 N N . HIS A 1 118 ? 13.304 -4.314 -2.241 1.00 79.94 118 HIS A N 1
ATOM 997 C CA . HIS A 1 118 ? 13.151 -3.552 -3.480 1.00 79.94 118 HIS A CA 1
ATOM 998 C C . HIS A 1 118 ? 13.596 -2.091 -3.355 1.00 79.94 118 HIS A C 1
ATOM 1000 O O . HIS A 1 118 ? 13.452 -1.312 -4.298 1.00 79.94 118 HIS A O 1
ATOM 1006 N N . HIS A 1 119 ? 14.157 -1.713 -2.208 1.00 72.12 119 HIS A N 1
ATOM 1007 C CA . HIS A 1 119 ? 14.701 -0.390 -2.001 1.00 72.12 119 HIS A CA 1
ATOM 1008 C C . HIS A 1 119 ? 16.042 -0.259 -2.752 1.00 72.12 119 HIS A C 1
ATOM 1010 O O . HIS A 1 119 ? 16.966 -1.022 -2.466 1.00 72.12 119 HIS A O 1
ATOM 1016 N N . PRO A 1 120 ? 16.203 0.698 -3.687 1.00 63.69 120 PRO A N 1
ATOM 1017 C CA . PRO A 1 120 ? 17.500 0.955 -4.301 1.00 63.69 120 PRO A CA 1
ATOM 1018 C C . PRO A 1 120 ? 18.479 1.376 -3.202 1.00 63.69 120 PRO A C 1
ATOM 1020 O O . PRO A 1 120 ? 18.197 2.308 -2.446 1.00 63.69 120 PRO A O 1
ATOM 1023 N N . SER A 1 121 ? 19.607 0.688 -3.068 1.00 56.56 121 SER A N 1
ATOM 1024 C CA . SER A 1 121 ? 20.659 1.026 -2.108 1.00 56.56 121 SER A CA 1
ATOM 1025 C C . SER A 1 121 ? 21.077 2.496 -2.282 1.00 56.56 121 SER A C 1
ATOM 1027 O O . SER A 1 121 ? 21.739 2.839 -3.256 1.00 56.56 121 SER A O 1
ATOM 1029 N N . GLY A 1 122 ? 20.651 3.377 -1.364 1.00 57.03 122 GLY A N 1
ATOM 1030 C CA . GLY A 1 122 ? 21.062 4.791 -1.333 1.00 57.03 122 GLY A CA 1
ATOM 1031 C C . GLY A 1 122 ? 19.966 5.870 -1.309 1.00 57.03 122 GLY A C 1
ATOM 1032 O O . GLY A 1 122 ? 20.317 7.043 -1.270 1.00 57.03 122 GLY A O 1
ATOM 1033 N N . GLN A 1 123 ? 18.668 5.539 -1.325 1.00 57.12 123 GLN A N 1
ATOM 1034 C CA . GLN A 1 123 ? 17.587 6.542 -1.181 1.00 57.12 123 GLN A CA 1
ATOM 1035 C C . GLN A 1 123 ? 17.000 6.602 0.246 1.00 57.12 123 GLN A C 1
ATOM 1037 O O . GLN A 1 123 ? 16.836 5.589 0.912 1.00 57.12 123 GLN A O 1
ATOM 1042 N N . ASP A 1 124 ? 16.679 7.795 0.741 1.00 57.78 124 ASP A N 1
ATOM 1043 C CA . ASP A 1 124 ? 15.975 7.968 2.017 1.00 57.78 124 ASP A CA 1
ATOM 1044 C C . ASP A 1 124 ? 14.447 7.909 1.789 1.00 57.78 124 ASP A C 1
ATOM 1046 O O . ASP A 1 124 ? 13.912 8.491 0.840 1.00 57.78 124 ASP A O 1
ATOM 1050 N N . MET A 1 125 ? 13.728 7.180 2.646 1.00 57.16 125 MET A N 1
ATOM 1051 C CA . MET A 1 125 ? 12.271 6.991 2.590 1.00 57.16 125 MET A CA 1
ATOM 1052 C C . MET A 1 125 ? 11.491 8.074 3.354 1.00 57.16 125 MET A C 1
ATOM 1054 O O . MET A 1 125 ? 10.261 8.094 3.291 1.00 57.16 125 MET A O 1
ATOM 1058 N N . SER A 1 126 ? 12.180 8.985 4.045 1.00 56.84 126 SER A N 1
ATOM 1059 C CA . SER A 1 126 ? 11.588 10.015 4.910 1.00 56.84 126 SER A CA 1
ATOM 1060 C C . SER A 1 126 ? 10.836 11.139 4.169 1.00 56.84 126 SER A C 1
ATOM 1062 O O . SER A 1 126 ? 10.008 11.819 4.772 1.00 56.84 126 SER A O 1
ATOM 1064 N N . HIS A 1 127 ? 11.044 11.312 2.856 1.00 51.12 127 HIS A N 1
ATOM 1065 C CA . HIS A 1 127 ? 10.532 12.455 2.079 1.00 51.12 127 HIS A CA 1
ATOM 1066 C C . HIS A 1 127 ? 9.538 12.063 0.969 1.00 51.12 127 HIS A C 1
ATOM 1068 O O . HIS A 1 127 ? 9.797 12.315 -0.211 1.00 51.12 127 HIS A O 1
ATOM 1074 N N . ARG A 1 128 ? 8.392 11.435 1.280 1.00 56.03 128 ARG A N 1
ATOM 1075 C CA . ARG A 1 128 ? 7.407 11.066 0.234 1.00 56.03 128 ARG A CA 1
ATOM 1076 C C . ARG A 1 128 ? 5.986 11.573 0.512 1.00 56.03 128 ARG A C 1
ATOM 1078 O O . ARG A 1 128 ? 5.494 11.517 1.635 1.00 56.03 128 ARG A O 1
ATOM 1085 N N . ARG A 1 129 ? 5.361 12.107 -0.550 1.00 54.12 129 ARG A N 1
ATOM 1086 C CA . ARG A 1 129 ? 4.158 12.967 -0.553 1.00 54.12 129 ARG A CA 1
ATOM 1087 C C . ARG A 1 129 ? 3.000 12.429 0.307 1.00 54.12 129 ARG A C 1
ATOM 1089 O O . ARG A 1 129 ? 2.723 11.225 0.248 1.00 54.12 129 ARG A O 1
ATOM 1096 N N . PRO A 1 130 ? 2.269 13.289 1.041 1.00 54.19 130 PRO A N 1
ATOM 1097 C CA . PRO A 1 130 ? 1.001 12.907 1.667 1.00 54.19 130 PRO A CA 1
ATOM 1098 C C . PRO A 1 130 ? -0.007 12.417 0.606 1.00 54.19 130 PRO A C 1
ATOM 1100 O O . PRO A 1 130 ? 0.047 12.865 -0.542 1.00 54.19 130 PRO A O 1
ATOM 1103 N N . LEU A 1 131 ? -0.845 11.437 0.973 1.00 54.50 131 LEU A N 1
ATOM 1104 C CA . LEU A 1 131 ? -2.031 11.049 0.189 1.00 54.50 131 LEU A CA 1
ATOM 1105 C C . LEU A 1 131 ? -3.074 12.166 0.254 1.00 54.50 131 LEU A C 1
ATOM 1107 O O . LEU A 1 131 ? -3.174 12.787 1.334 1.00 54.50 131 LEU A O 1
#

Solvent-accessible surface area (backbone atoms only — not comparable to full-atom values): 8285 Å² total; per-residue (Å²): 134,84,89,90,85,83,90,81,89,83,92,81,81,87,83,82,86,79,94,79,89,75,80,79,74,72,80,62,76,69,72,82,58,84,74,77,76,74,48,81,27,42,88,74,32,62,60,60,85,56,69,67,64,52,50,50,29,39,55,30,50,77,70,65,37,60,70,62,21,41,54,48,45,47,62,55,57,42,43,33,7,64,49,28,47,67,78,46,33,63,58,48,46,49,46,17,53,47,28,45,76,72,66,39,52,67,61,14,53,51,36,44,51,51,39,60,74,46,46,67,94,87,71,81,83,89,82,68,81,84,121

Foldseek 3Di:
DDDDDDDDDDDDDDDDDDDDDDPVPPPPPPPPQCLPLQLVQQVPDQADDDPVLVVQLVVCVVVVVLVSNLVSLVVRVSNGYPVCLAVVLVSLLVNLVSCVVVVVPSSSVSSVVSSVVSYDPPDDPPDDDDD

Mean predicted aligned error: 14.0 Å

Nearest PDB structures (foldseek):
  4yo3-assembly1_A  TM=7.312E-01  e=1.360E+00  Escherichia coli 042
  7dhg-assembly1_C  TM=7.531E-01  e=2.765E+00  Homo sapiens
  7x9r-assembly1_A  TM=7.024E-01  e=7.383E+00  Listeria monocytogenes
  7wzb-assembly1_B  TM=4.627E-01  e=4.518E+00  Salmonella enterica subsp. enterica serovar Typhimurium str. LT2